Protein AF-A0A3E0P0A6-F1 (afdb_monomer)

Mean predicted aligned error: 11.89 Å

Secondary structure (DSSP, 8-state):
--HHHHHHHHHHHHHHHHHHHHHHHTS-HHHHHHHHHHHHHHHHHHHHHHHTTGGGSSS-HHHHHHHHHHHHHHHHHHHS-GGGTTTS-SHHHHHHHHHHHHHHHHHHHHTTSS---HHHHHHHH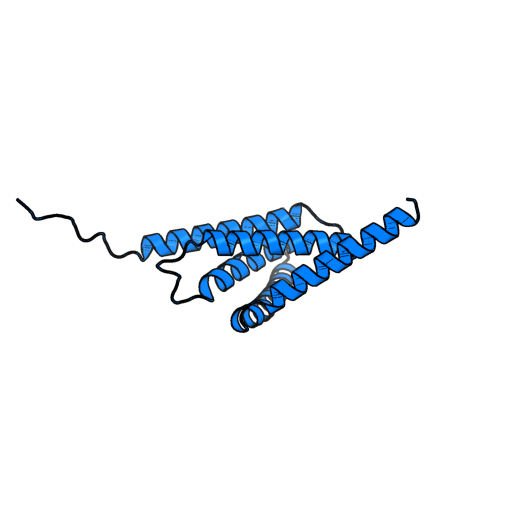HHHHHHHHHHHHHHHHHSPP--------

Radius of gyration: 19.83 Å; Cα contacts (8 Å, |Δi|>4): 116; chains: 1; bounding box: 64×47×51 Å

pLDDT: mean 70.75, std 12.23, range [46.03, 90.25]

Foldseek 3Di:
DDPVVVVVLVVVLVVLVVVLVVVVVPDPVQLVVLVVVLVVVLVVQLVVCVVVVVCPDPDHSNLLSLLQSLLSSLLSQCCVCVVPLQPPQSVVSLVVSLVSQVSVLVSCCSVVVDNSDPSSSVSNNNSSVVSNVVSVVVSVVPDDPDPDPDDDD

Structure (mmCIF, N/CA/C/O backbone):
data_AF-A0A3E0P0A6-F1
#
_entry.id   AF-A0A3E0P0A6-F1
#
loop_
_atom_site.group_PDB
_atom_site.id
_atom_site.type_symbol
_atom_site.label_atom_id
_atom_site.label_alt_id
_atom_site.label_comp_id
_atom_site.label_asym_id
_atom_site.label_entity_id
_atom_site.label_seq_id
_atom_site.pdbx_PDB_ins_code
_atom_site.Cartn_x
_atom_site.Cartn_y
_atom_site.Cartn_z
_atom_site.occupancy
_atom_site.B_iso_or_equiv
_atom_site.auth_seq_id
_atom_site.auth_comp_id
_atom_site.auth_asym_id
_atom_site.auth_atom_id
_atom_site.pdbx_PDB_model_num
ATOM 1 N N . MET A 1 1 ? 18.291 18.641 -24.948 1.00 54.59 1 MET A N 1
ATOM 2 C CA . MET A 1 1 ? 18.089 19.331 -23.650 1.00 54.59 1 MET A CA 1
ATOM 3 C C . MET A 1 1 ? 19.251 20.273 -23.390 1.00 54.59 1 MET A C 1
ATOM 5 O O . MET A 1 1 ? 20.394 19.861 -23.539 1.00 54.59 1 MET A O 1
ATOM 9 N N . SER A 1 2 ? 18.982 21.525 -23.020 1.00 62.03 2 SER A N 1
ATOM 10 C CA . SER A 1 2 ? 20.026 22.485 -22.650 1.00 62.03 2 SER A CA 1
ATOM 11 C C . SER A 1 2 ? 20.614 22.137 -21.269 1.00 62.03 2 SER A C 1
ATOM 13 O O . SER A 1 2 ? 19.897 21.694 -20.372 1.00 62.03 2 SER A O 1
ATOM 15 N N . ARG A 1 3 ? 21.928 22.334 -21.077 1.00 58.94 3 ARG A N 1
ATOM 16 C CA . ARG A 1 3 ? 22.638 22.119 -19.794 1.00 58.94 3 ARG A CA 1
ATOM 17 C C . ARG A 1 3 ? 21.927 22.679 -18.537 1.00 58.94 3 ARG A C 1
ATOM 19 O O . ARG A 1 3 ? 21.939 21.976 -17.527 1.00 58.94 3 ARG A O 1
ATOM 26 N N . PRO A 1 4 ? 21.277 23.863 -18.550 1.00 63.84 4 PRO A N 1
ATOM 27 C CA . PRO A 1 4 ? 20.528 24.353 -17.386 1.00 63.84 4 PRO A CA 1
ATOM 28 C C . PRO A 1 4 ? 19.315 23.488 -16.998 1.00 63.84 4 PRO A C 1
ATOM 30 O O . PRO A 1 4 ? 19.040 23.350 -15.808 1.00 63.84 4 PRO A O 1
ATOM 33 N N . ALA A 1 5 ? 18.639 22.840 -17.954 1.00 59.22 5 ALA A N 1
ATOM 34 C CA . ALA A 1 5 ? 17.490 21.969 -17.678 1.00 59.22 5 ALA A CA 1
ATOM 35 C C . ALA A 1 5 ? 17.893 20.649 -16.989 1.00 59.22 5 ALA A C 1
ATOM 37 O O . ALA A 1 5 ? 17.156 20.110 -16.171 1.00 59.22 5 ALA A O 1
ATOM 38 N N . LEU A 1 6 ? 19.098 20.146 -17.272 1.00 56.38 6 LEU A N 1
ATOM 39 C CA . LEU A 1 6 ? 19.671 18.978 -16.591 1.00 56.38 6 LEU A CA 1
ATOM 40 C C . LEU A 1 6 ? 20.043 19.287 -15.132 1.00 56.38 6 LEU A C 1
ATOM 42 O O . LEU A 1 6 ? 19.920 18.428 -14.261 1.00 56.38 6 LEU A O 1
ATOM 46 N N . ALA A 1 7 ? 20.485 20.514 -14.848 1.00 65.44 7 ALA A N 1
ATOM 47 C CA . ALA A 1 7 ? 20.857 20.932 -13.499 1.00 65.44 7 ALA A CA 1
ATOM 48 C C . ALA A 1 7 ? 19.636 21.162 -12.591 1.00 65.44 7 ALA A C 1
ATOM 50 O O . ALA A 1 7 ? 19.680 20.781 -11.421 1.00 65.44 7 ALA A O 1
ATOM 51 N N . SER A 1 8 ? 18.551 21.749 -13.108 1.00 74.50 8 SER A N 1
ATOM 52 C CA . SER A 1 8 ? 17.295 21.910 -12.360 1.00 74.50 8 SER A CA 1
ATOM 53 C C . SER A 1 8 ? 16.623 20.565 -12.085 1.00 74.50 8 SER A C 1
ATOM 55 O O . SER A 1 8 ? 16.177 20.320 -10.966 1.00 74.50 8 SER A O 1
ATOM 57 N N . TRP A 1 9 ? 16.651 19.659 -13.064 1.00 58.16 9 TRP A N 1
ATOM 58 C CA . TRP A 1 9 ? 16.148 18.297 -12.925 1.00 58.16 9 TRP A CA 1
ATOM 59 C C . TRP A 1 9 ? 16.838 17.526 -11.799 1.00 58.16 9 TRP A C 1
ATOM 61 O O . TRP A 1 9 ? 16.179 17.038 -10.887 1.00 58.16 9 TRP A O 1
ATOM 71 N N . ARG A 1 10 ? 18.177 17.488 -11.792 1.00 63.53 10 ARG A N 1
ATOM 72 C CA . ARG A 1 10 ? 18.950 16.775 -10.757 1.00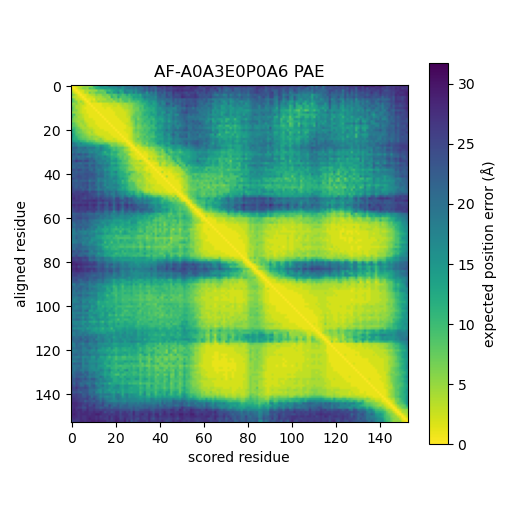 63.53 10 ARG A CA 1
ATOM 73 C C . ARG A 1 10 ? 18.677 17.305 -9.348 1.00 63.53 10 ARG A C 1
ATOM 75 O O . ARG A 1 10 ? 18.643 16.519 -8.406 1.00 63.53 10 ARG A O 1
ATOM 82 N N . ARG A 1 11 ? 18.448 18.615 -9.199 1.00 73.31 11 ARG A N 1
ATOM 83 C CA . ARG A 1 11 ? 18.054 19.213 -7.912 1.00 73.31 11 ARG A CA 1
ATOM 84 C C . ARG A 1 11 ? 16.657 18.773 -7.487 1.00 73.31 11 ARG A C 1
ATOM 86 O O . ARG A 1 11 ? 16.478 18.439 -6.325 1.00 73.31 11 ARG A O 1
ATOM 93 N N . ALA A 1 12 ? 15.695 18.729 -8.409 1.00 66.12 12 ALA A N 1
ATOM 94 C CA . ALA A 1 12 ? 14.345 18.255 -8.113 1.00 66.12 12 ALA A CA 1
ATOM 95 C C . ALA A 1 12 ? 14.344 16.785 -7.656 1.00 66.12 12 ALA A C 1
ATOM 97 O O . ALA A 1 12 ? 13.728 16.467 -6.641 1.00 66.12 12 ALA A O 1
ATOM 98 N N . VAL A 1 13 ? 15.105 15.915 -8.333 1.00 63.12 13 VAL A N 1
ATOM 99 C CA . VAL A 1 13 ? 15.265 14.505 -7.929 1.00 63.12 13 VAL A CA 1
ATOM 100 C C . VAL A 1 13 ? 15.907 14.390 -6.543 1.00 63.12 13 VAL A C 1
ATOM 102 O O . VAL A 1 13 ? 15.418 13.643 -5.701 1.00 63.12 13 VAL A O 1
ATOM 105 N N . ALA A 1 14 ? 16.969 15.156 -6.276 1.00 60.72 14 ALA A N 1
ATOM 106 C CA . ALA A 1 14 ? 17.648 15.138 -4.981 1.00 60.72 14 ALA A CA 1
ATOM 107 C C . ALA A 1 14 ? 16.740 15.617 -3.836 1.00 60.72 14 ALA A C 1
ATOM 109 O O . ALA A 1 14 ? 16.721 15.010 -2.768 1.00 60.72 14 ALA A O 1
ATOM 110 N N . LEU A 1 15 ? 15.952 16.671 -4.063 1.00 69.00 15 LEU A N 1
ATOM 111 C CA . LEU A 1 15 ? 14.995 17.175 -3.076 1.00 69.00 15 LEU A CA 1
ATOM 112 C C . LEU A 1 15 ? 13.872 16.169 -2.808 1.00 69.00 15 LEU A C 1
ATOM 114 O O . LEU A 1 15 ? 13.514 15.962 -1.651 1.00 69.00 15 LEU A O 1
ATOM 118 N N . LEU A 1 16 ? 13.362 15.504 -3.849 1.00 63.91 16 LEU A N 1
ATOM 119 C CA . LEU A 1 16 ? 12.360 14.449 -3.708 1.00 63.91 16 LEU A CA 1
ATOM 120 C C . LEU A 1 16 ? 12.913 13.255 -2.914 1.00 63.91 16 LEU A C 1
ATOM 122 O O . LEU A 1 16 ? 12.272 12.801 -1.971 1.00 63.91 16 LEU A O 1
ATOM 126 N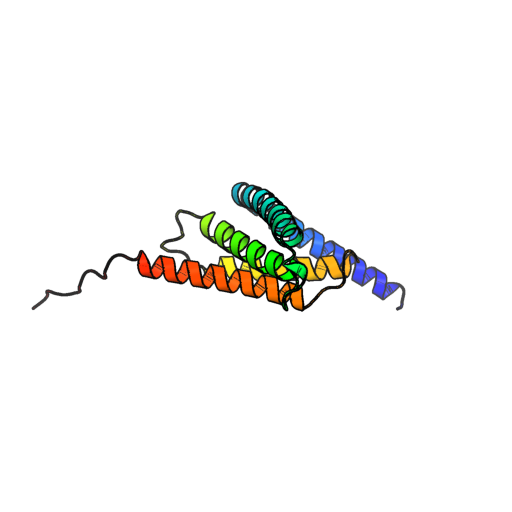 N . ALA A 1 17 ? 14.122 12.790 -3.236 1.00 56.25 17 ALA A N 1
ATOM 127 C CA . ALA A 1 17 ? 14.778 11.694 -2.522 1.00 56.25 17 ALA A CA 1
ATOM 128 C C . ALA A 1 17 ? 15.037 12.035 -1.043 1.00 56.25 17 ALA A C 1
ATOM 130 O O . ALA A 1 17 ? 14.780 11.210 -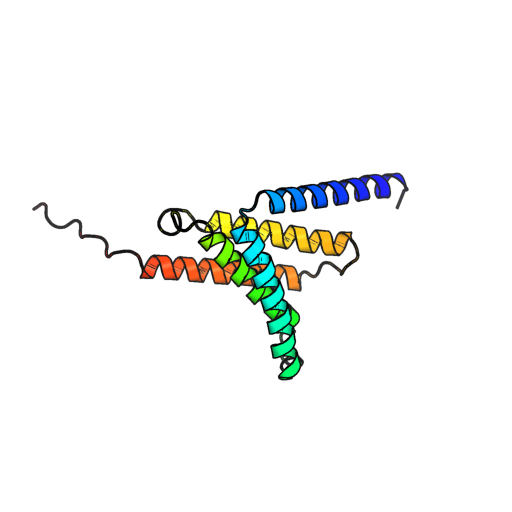0.162 1.00 56.25 17 ALA A O 1
ATOM 131 N N . CYS A 1 18 ? 15.475 13.265 -0.750 1.00 60.28 18 CYS A N 1
ATOM 132 C CA . CYS A 1 18 ? 15.623 13.753 0.621 1.00 60.28 18 CYS A CA 1
ATOM 133 C C . CYS A 1 18 ? 14.279 13.808 1.355 1.00 60.28 18 CYS A C 1
ATOM 135 O O . CYS A 1 18 ? 14.211 13.397 2.509 1.00 60.28 18 CYS A O 1
ATOM 137 N N . ALA A 1 19 ? 13.210 14.267 0.699 1.00 61.09 19 ALA A N 1
ATOM 138 C CA . ALA A 1 19 ? 11.878 14.321 1.295 1.00 61.09 19 ALA A CA 1
ATOM 139 C C . ALA A 1 19 ? 11.332 12.920 1.607 1.00 61.09 19 ALA A C 1
ATOM 141 O O . ALA A 1 19 ? 10.834 12.700 2.705 1.00 61.09 19 ALA A O 1
ATOM 142 N N . VAL A 1 20 ? 11.485 11.958 0.690 1.00 56.09 20 VAL A N 1
ATOM 143 C CA . VAL A 1 20 ? 11.084 10.555 0.902 1.00 56.09 20 VAL A CA 1
ATOM 144 C C . VAL A 1 20 ? 11.885 9.922 2.040 1.00 56.09 20 VAL A C 1
ATOM 146 O O . VAL A 1 20 ? 11.306 9.283 2.915 1.00 56.09 20 VAL A O 1
ATOM 149 N N . THR A 1 21 ? 13.201 10.147 2.078 1.00 50.84 21 THR A N 1
ATOM 150 C CA . THR A 1 21 ? 14.071 9.647 3.155 1.00 50.84 21 THR A CA 1
ATOM 151 C C . THR A 1 21 ? 13.698 10.261 4.504 1.00 50.84 21 THR A C 1
ATOM 153 O O . THR A 1 21 ? 13.559 9.544 5.489 1.00 50.84 21 THR A O 1
ATOM 156 N N . ALA A 1 22 ? 13.474 11.575 4.560 1.00 54.34 22 ALA A N 1
ATOM 157 C CA . ALA A 1 22 ? 13.039 12.253 5.776 1.00 54.34 22 ALA A CA 1
ATOM 158 C C . ALA A 1 22 ? 11.668 11.745 6.246 1.00 54.34 22 ALA A C 1
ATOM 160 O O . ALA A 1 22 ? 11.478 11.504 7.433 1.00 54.34 22 ALA A O 1
ATOM 161 N N . LEU A 1 23 ? 10.735 11.511 5.319 1.00 55.28 23 LEU A N 1
ATOM 162 C CA . LEU A 1 23 ? 9.422 10.945 5.619 1.00 55.28 23 LEU A CA 1
ATOM 163 C C . LEU A 1 23 ? 9.532 9.516 6.171 1.00 55.28 23 LEU A C 1
ATOM 165 O O . LEU A 1 23 ? 8.831 9.178 7.120 1.00 55.28 23 LEU A O 1
ATOM 169 N N . ALA A 1 24 ? 10.444 8.702 5.631 1.00 53.41 24 ALA A N 1
ATOM 170 C CA . ALA A 1 24 ? 10.730 7.359 6.128 1.00 53.41 24 ALA A CA 1
ATOM 171 C C . ALA A 1 24 ? 11.374 7.372 7.527 1.00 53.41 24 ALA A C 1
ATOM 173 O O . ALA A 1 24 ? 11.060 6.520 8.351 1.00 53.41 24 ALA A O 1
ATOM 174 N N . LEU A 1 25 ? 12.221 8.363 7.825 1.00 51.03 25 LEU A N 1
ATOM 175 C CA . LEU A 1 25 ? 12.837 8.553 9.146 1.00 51.03 25 LEU A CA 1
ATOM 176 C C . LEU A 1 25 ? 11.856 9.078 10.207 1.00 51.03 25 LEU A C 1
ATOM 178 O O . LEU A 1 25 ? 12.102 8.919 11.400 1.00 51.03 25 LEU A O 1
ATOM 182 N N . LEU A 1 26 ? 10.744 9.689 9.788 1.00 51.59 26 LEU A N 1
ATOM 183 C CA . LEU A 1 26 ? 9.649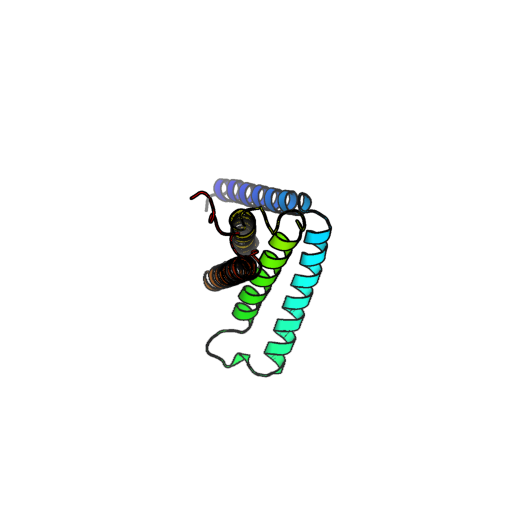 10.095 10.675 1.00 51.59 26 LEU A CA 1
ATOM 184 C C . LEU A 1 26 ? 8.716 8.928 11.038 1.00 51.59 26 LEU A C 1
ATOM 186 O O . LEU A 1 26 ? 7.850 9.083 11.903 1.00 51.59 26 LEU A O 1
ATOM 190 N N . LEU A 1 27 ? 8.866 7.765 10.394 1.00 54.06 27 LEU A N 1
ATOM 191 C CA . LEU A 1 27 ? 8.069 6.586 10.707 1.00 54.06 27 LEU A CA 1
ATOM 192 C C . LEU A 1 27 ? 8.598 5.909 11.981 1.00 54.06 27 LEU A C 1
ATOM 194 O O . LEU A 1 27 ? 9.805 5.703 12.120 1.00 54.06 27 LEU A O 1
ATOM 198 N N . PRO A 1 28 ? 7.720 5.525 12.925 1.00 54.81 28 PRO A N 1
ATOM 199 C CA . PRO A 1 28 ? 8.145 4.818 14.125 1.00 54.81 28 PRO A CA 1
ATOM 200 C C . PRO A 1 28 ? 8.818 3.488 13.753 1.00 54.81 28 PRO A C 1
ATOM 202 O O . PRO A 1 28 ? 8.384 2.810 12.829 1.00 54.81 28 PRO A O 1
ATOM 205 N N . ILE A 1 29 ? 9.850 3.089 14.504 1.00 46.88 29 ILE A N 1
ATOM 206 C CA . ILE A 1 29 ? 10.623 1.839 14.331 1.00 46.88 29 ILE A CA 1
ATOM 207 C C . ILE A 1 29 ? 9.764 0.599 13.985 1.00 46.88 29 ILE A C 1
ATOM 209 O O . ILE A 1 29 ? 10.157 -0.132 13.081 1.00 46.88 29 ILE A O 1
ATOM 213 N N . PRO A 1 30 ? 8.590 0.347 14.605 1.00 46.03 30 PRO A N 1
ATOM 214 C CA . PRO A 1 30 ? 7.726 -0.772 14.207 1.00 46.03 30 PRO A CA 1
ATOM 215 C C . PRO A 1 30 ? 7.232 -0.718 12.756 1.00 46.03 30 PRO A C 1
ATOM 217 O O . PRO A 1 30 ? 7.035 -1.758 12.140 1.00 46.03 30 PRO A O 1
ATOM 220 N N . VAL A 1 31 ? 7.065 0.475 12.184 1.00 54.16 31 VAL A N 1
ATOM 221 C CA . VAL A 1 31 ? 6.763 0.625 10.759 1.00 54.16 31 VAL A CA 1
ATOM 222 C C . VAL A 1 31 ? 7.980 0.198 9.944 1.00 54.16 31 VAL A C 1
ATOM 224 O O . VAL 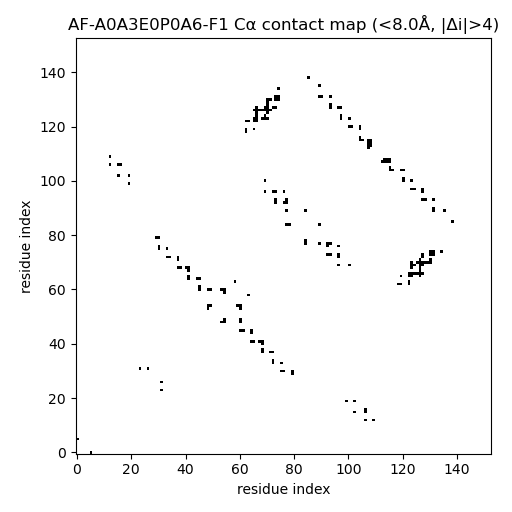A 1 31 ? 7.822 -0.637 9.064 1.00 54.16 31 VAL A O 1
ATOM 227 N N . LEU A 1 32 ? 9.188 0.682 10.273 1.00 52.88 32 LEU A N 1
ATOM 228 C CA . LEU A 1 32 ? 10.454 0.282 9.623 1.00 52.88 32 LEU A CA 1
ATOM 229 C C . LEU A 1 32 ? 10.744 -1.226 9.730 1.00 52.88 32 LEU A C 1
ATOM 231 O O . LEU A 1 32 ? 11.253 -1.815 8.782 1.00 52.88 32 LEU A O 1
ATOM 235 N N . ALA A 1 33 ? 10.382 -1.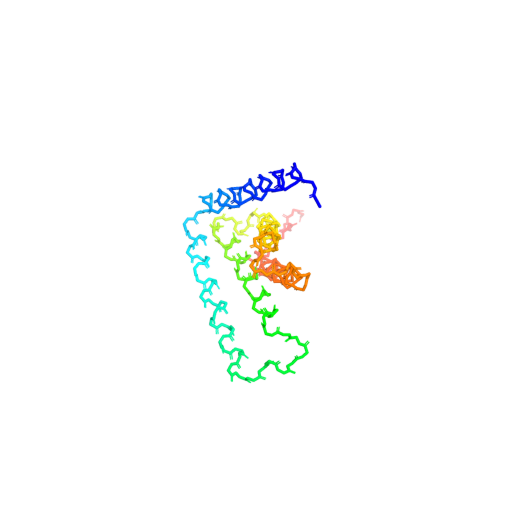873 10.836 1.00 52.62 33 ALA A N 1
ATOM 236 C CA . ALA A 1 33 ? 10.455 -3.328 10.964 1.00 52.62 33 ALA A CA 1
ATOM 237 C C . ALA A 1 33 ? 9.453 -4.023 10.025 1.00 52.62 33 ALA A C 1
ATOM 239 O O . ALA A 1 33 ? 9.828 -4.924 9.277 1.00 52.62 33 ALA A O 1
ATOM 240 N N . GLY A 1 34 ? 8.215 -3.520 9.965 1.00 55.97 34 GLY A N 1
ATOM 241 C CA . GLY A 1 34 ? 7.216 -3.977 9.000 1.00 55.97 34 GLY A CA 1
ATOM 242 C C . GLY A 1 34 ? 7.637 -3.784 7.537 1.00 55.97 34 GLY A C 1
ATOM 243 O O . GLY A 1 34 ? 7.259 -4.586 6.692 1.00 55.97 34 GLY A O 1
ATOM 244 N N . TRP A 1 35 ? 8.467 -2.780 7.225 1.00 57.41 35 TRP A N 1
ATOM 245 C CA . TRP A 1 35 ? 9.066 -2.597 5.893 1.00 57.41 35 TRP A CA 1
ATOM 246 C C . TRP A 1 35 ? 10.024 -3.733 5.520 1.00 57.41 35 TRP A C 1
ATOM 248 O O . TRP A 1 35 ? 9.977 -4.225 4.393 1.00 57.41 35 TRP A O 1
ATOM 258 N N . VAL A 1 36 ? 10.882 -4.157 6.452 1.00 57.50 36 VAL A N 1
ATOM 259 C CA . VAL A 1 36 ? 11.813 -5.279 6.240 1.00 57.50 36 VAL A CA 1
ATOM 260 C C . VAL A 1 36 ? 11.039 -6.586 6.063 1.00 57.50 36 VAL A C 1
ATOM 262 O O . VAL A 1 36 ? 11.342 -7.365 5.160 1.00 57.50 36 VAL A O 1
ATOM 265 N N . GLU A 1 37 ? 9.999 -6.795 6.869 1.00 57.75 37 GLU A N 1
ATOM 266 C CA . GLU A 1 37 ? 9.121 -7.963 6.763 1.00 57.75 37 GLU A CA 1
ATOM 267 C C . GLU A 1 37 ? 8.325 -7.967 5.452 1.00 57.75 37 GLU A C 1
ATOM 269 O O . GLU A 1 37 ? 8.239 -9.000 4.794 1.00 57.75 37 GLU A O 1
ATOM 274 N N . ALA A 1 38 ? 7.810 -6.815 5.015 1.00 58.44 38 ALA A N 1
ATOM 275 C CA . ALA A 1 38 ? 7.090 -6.675 3.753 1.00 58.44 38 ALA A CA 1
ATOM 276 C C . ALA A 1 38 ? 8.007 -6.919 2.542 1.00 58.44 38 ALA A C 1
ATOM 278 O O . ALA A 1 38 ? 7.629 -7.640 1.621 1.00 58.44 38 ALA A O 1
ATOM 279 N N . ALA A 1 39 ? 9.236 -6.392 2.555 1.00 62.31 39 ALA A N 1
ATOM 280 C CA . ALA A 1 39 ? 10.228 -6.663 1.514 1.00 62.31 39 ALA A CA 1
ATOM 281 C C . ALA A 1 39 ? 10.614 -8.154 1.463 1.00 62.31 39 ALA A C 1
ATOM 283 O O . ALA A 1 39 ? 10.694 -8.737 0.380 1.00 62.31 39 ALA A O 1
ATOM 284 N N . GLY A 1 40 ? 10.787 -8.789 2.627 1.00 63.19 40 GLY A N 1
ATOM 285 C CA . GLY A 1 40 ? 10.997 -10.234 2.732 1.00 63.19 40 GLY A CA 1
ATOM 286 C C . GLY A 1 40 ? 9.807 -11.044 2.208 1.00 63.19 40 GLY A C 1
ATOM 287 O O . GLY A 1 40 ? 10.001 -12.014 1.477 1.00 63.19 40 GLY A O 1
ATOM 288 N N . LEU A 1 41 ? 8.579 -10.614 2.511 1.00 64.12 41 LEU A N 1
ATOM 289 C CA . LEU A 1 41 ? 7.348 -11.222 2.010 1.00 64.12 41 LEU A CA 1
ATOM 290 C C . LEU A 1 41 ? 7.239 -11.090 0.487 1.00 64.12 41 LEU A C 1
ATOM 292 O O . LEU A 1 41 ? 6.888 -12.059 -0.175 1.00 64.12 41 LEU A O 1
ATOM 296 N N . GLY A 1 42 ? 7.576 -9.928 -0.076 1.00 64.31 42 GLY A N 1
ATOM 297 C CA . GLY A 1 42 ? 7.591 -9.708 -1.522 1.00 64.31 42 GLY A CA 1
ATOM 298 C C . GLY A 1 42 ? 8.570 -10.641 -2.236 1.00 64.31 42 GLY A C 1
ATOM 299 O O . GLY A 1 42 ? 8.186 -11.317 -3.186 1.00 64.31 42 GLY A O 1
ATOM 300 N N . ALA A 1 43 ? 9.798 -10.756 -1.722 1.00 66.06 43 ALA A N 1
ATOM 301 C CA . ALA A 1 43 ? 10.803 -11.670 -2.264 1.00 66.06 43 ALA A CA 1
ATOM 302 C C . ALA A 1 43 ? 10.393 -13.150 -2.130 1.00 66.06 43 ALA A C 1
ATOM 304 O O . ALA A 1 43 ? 10.635 -13.951 -3.034 1.00 66.06 43 ALA A O 1
ATOM 305 N N . LEU A 1 44 ? 9.753 -13.521 -1.016 1.00 69.88 44 LEU A N 1
ATOM 306 C CA . LEU A 1 44 ? 9.221 -14.867 -0.805 1.00 69.88 44 LEU A CA 1
ATOM 307 C C . LEU A 1 44 ? 8.071 -15.173 -1.771 1.00 69.88 44 LEU A C 1
ATOM 309 O O . LEU A 1 44 ? 8.060 -16.238 -2.379 1.00 69.88 44 LEU A O 1
ATOM 313 N N . LEU A 1 45 ? 7.127 -14.245 -1.934 1.00 67.00 45 LEU A N 1
ATOM 314 C CA . LEU A 1 45 ? 5.991 -14.389 -2.843 1.00 67.00 45 LEU A CA 1
ATOM 315 C C . LEU A 1 45 ? 6.443 -14.486 -4.293 1.00 67.00 45 LEU A C 1
ATOM 317 O O . LEU A 1 45 ? 5.960 -15.354 -5.009 1.00 67.00 45 LEU A O 1
ATOM 321 N N . GLU A 1 46 ? 7.389 -13.649 -4.719 1.00 68.31 46 GLU A N 1
ATOM 322 C CA . GLU A 1 46 ? 7.953 -13.737 -6.065 1.00 68.31 46 GLU A CA 1
ATOM 323 C C . GLU A 1 46 ? 8.581 -15.114 -6.303 1.00 68.31 46 GLU A C 1
ATOM 325 O O . GLU A 1 46 ? 8.370 -15.712 -7.355 1.00 68.31 46 GLU A O 1
ATOM 330 N N . ARG A 1 47 ? 9.307 -15.649 -5.314 1.00 68.94 47 ARG A N 1
ATOM 331 C CA . ARG A 1 47 ? 9.928 -16.972 -5.409 1.00 68.94 47 ARG A CA 1
ATOM 332 C C . ARG A 1 47 ? 8.893 -18.094 -5.483 1.00 68.94 47 ARG A C 1
ATOM 334 O O . ARG A 1 47 ? 8.960 -18.902 -6.399 1.00 68.94 47 ARG A O 1
ATOM 341 N N . LEU A 1 48 ? 7.911 -18.098 -4.581 1.00 67.44 48 LEU A N 1
ATOM 342 C CA . LEU A 1 48 ? 6.842 -19.102 -4.558 1.00 67.44 48 LEU A CA 1
ATOM 343 C C . LEU A 1 48 ? 6.017 -19.082 -5.854 1.00 67.44 48 LEU A C 1
ATOM 345 O O . LEU A 1 48 ? 5.808 -20.114 -6.479 1.00 67.44 48 LEU A O 1
ATOM 349 N N . LEU A 1 49 ? 5.611 -17.896 -6.314 1.00 66.94 49 LEU A N 1
ATOM 350 C CA . LEU A 1 49 ? 4.780 -17.749 -7.512 1.00 66.94 49 LEU A CA 1
ATOM 351 C C . LEU A 1 49 ? 5.546 -18.027 -8.815 1.00 66.94 49 LEU A C 1
ATOM 353 O O . LEU A 1 49 ? 4.940 -18.413 -9.817 1.00 66.94 49 LEU A O 1
ATOM 357 N N . ARG A 1 50 ? 6.869 -17.823 -8.831 1.00 67.56 50 ARG A N 1
ATOM 358 C CA . ARG A 1 50 ? 7.720 -18.143 -9.985 1.00 67.56 50 ARG A CA 1
ATOM 359 C C . ARG A 1 50 ? 8.004 -19.647 -10.076 1.00 67.56 50 ARG A C 1
ATOM 361 O O . ARG A 1 50 ? 8.018 -20.166 -11.191 1.00 67.56 50 ARG A O 1
ATOM 368 N N . ASP A 1 51 ? 8.172 -20.328 -8.943 1.00 65.75 51 ASP A N 1
ATOM 369 C CA . ASP A 1 51 ? 8.468 -21.767 -8.885 1.00 65.75 51 ASP A CA 1
ATOM 370 C C . ASP A 1 51 ? 7.243 -22.641 -9.242 1.00 65.75 51 ASP A C 1
ATOM 372 O O . ASP A 1 51 ? 7.404 -23.700 -9.847 1.00 65.75 51 ASP A O 1
ATOM 376 N N . ASP A 1 52 ? 6.018 -22.164 -8.993 1.00 58.03 52 ASP A N 1
ATOM 377 C CA . ASP A 1 52 ? 4.771 -22.892 -9.298 1.00 58.03 52 ASP A CA 1
ATOM 378 C C . ASP A 1 52 ? 4.315 -22.795 -10.777 1.00 58.03 52 ASP A C 1
ATOM 380 O O . ASP A 1 52 ? 3.236 -23.268 -11.140 1.00 58.03 52 ASP A O 1
ATOM 384 N N . GLY A 1 53 ? 5.092 -22.158 -11.665 1.00 55.69 53 GLY A N 1
ATOM 385 C CA . GLY A 1 53 ? 4.737 -22.014 -13.090 1.00 55.69 53 GLY A CA 1
ATOM 386 C C . GLY A 1 53 ? 3.566 -21.053 -13.375 1.00 55.69 53 GLY A C 1
ATOM 387 O O . GLY A 1 53 ? 3.095 -20.950 -14.514 1.00 55.69 53 GLY A O 1
ATOM 388 N N . VAL A 1 54 ? 3.125 -20.297 -12.361 1.00 55.25 54 VAL A N 1
ATOM 389 C CA . VAL A 1 54 ? 2.026 -19.309 -12.422 1.00 55.25 54 VAL A CA 1
ATOM 390 C C . VAL A 1 54 ? 2.364 -18.112 -13.330 1.00 55.25 54 VAL A C 1
ATOM 392 O O . VAL A 1 54 ? 1.481 -17.351 -13.721 1.00 55.25 54 VAL A O 1
ATOM 395 N N . SER A 1 55 ? 3.620 -17.986 -13.773 1.00 53.19 55 SER A N 1
ATOM 396 C CA . SER A 1 55 ? 4.081 -16.965 -14.729 1.00 53.19 55 SER A CA 1
ATOM 397 C C . SER A 1 55 ? 3.413 -17.018 -16.114 1.00 53.19 55 SER A C 1
ATOM 399 O O . SER A 1 55 ? 3.614 -16.109 -16.915 1.00 53.19 55 SER A O 1
ATOM 401 N N . SER A 1 56 ? 2.614 -18.053 -16.395 1.00 53.12 56 SER A N 1
ATOM 402 C CA . SER A 1 56 ? 1.851 -18.230 -17.639 1.00 53.12 56 SER A CA 1
ATOM 403 C C . SER A 1 56 ? 0.423 -17.654 -17.604 1.00 53.12 56 SER A C 1
ATOM 405 O O . SER A 1 56 ? -0.272 -17.676 -18.621 1.00 53.12 56 SER A O 1
ATOM 407 N N . GLY A 1 57 ? -0.032 -17.138 -16.454 1.00 57.53 57 GLY A N 1
ATOM 408 C CA . GLY A 1 57 ? -1.353 -16.524 -16.301 1.00 57.53 57 GLY A CA 1
ATOM 409 C C . GLY A 1 57 ? -1.482 -15.137 -16.958 1.00 57.53 57 GLY A C 1
ATOM 410 O O . GLY A 1 57 ? -0.481 -14.493 -17.266 1.00 57.53 57 GLY A O 1
ATOM 411 N N . PRO A 1 58 ? -2.715 -14.623 -17.144 1.00 62.66 58 PRO A N 1
ATOM 412 C CA . PRO A 1 58 ? -2.960 -13.337 -17.810 1.00 62.66 58 PRO A CA 1
ATOM 413 C C . PRO A 1 58 ? -2.446 -12.117 -17.027 1.00 62.66 58 PRO A C 1
ATOM 415 O O . PRO A 1 58 ? -2.354 -11.029 -17.592 1.00 62.66 58 PRO A O 1
ATOM 418 N N . VAL A 1 59 ? -2.127 -12.277 -15.737 1.00 66.19 59 VAL A N 1
ATOM 419 C CA . VAL A 1 59 ? -1.558 -11.224 -14.889 1.00 66.19 59 VAL A CA 1
ATOM 420 C C . VAL A 1 59 ? -0.131 -11.621 -14.504 1.00 66.19 59 VAL A C 1
ATOM 422 O O . VAL A 1 59 ? 0.045 -12.660 -13.866 1.00 66.19 59 VAL A O 1
ATOM 425 N N . PRO A 1 60 ? 0.880 -10.810 -14.854 1.00 74.50 60 PRO A N 1
ATOM 426 C CA . PRO A 1 60 ? 2.261 -11.070 -14.469 1.00 74.50 60 PRO A CA 1
ATOM 427 C C . PRO A 1 60 ? 2.447 -11.129 -12.941 1.00 74.50 60 PRO A C 1
ATOM 429 O O . PRO A 1 60 ? 1.869 -10.330 -12.199 1.00 74.50 60 PRO A O 1
ATOM 432 N N . VAL A 1 61 ? 3.258 -12.085 -12.471 1.00 74.44 61 VAL A N 1
ATOM 433 C CA . VAL A 1 61 ? 3.520 -12.353 -11.040 1.00 74.44 61 VAL A CA 1
ATOM 434 C C . VAL A 1 61 ? 4.033 -11.117 -10.301 1.00 74.44 61 VAL A C 1
ATOM 436 O O . VAL A 1 61 ? 3.639 -10.880 -9.160 1.00 74.44 61 VAL A O 1
ATOM 439 N N . ASP A 1 62 ? 4.852 -10.292 -10.952 1.00 74.00 62 ASP A N 1
ATOM 440 C CA . ASP A 1 62 ? 5.336 -9.030 -10.396 1.00 74.00 62 ASP A CA 1
ATOM 441 C C . ASP A 1 62 ? 4.169 -8.127 -9.973 1.00 74.00 62 ASP A C 1
ATOM 443 O O . ASP A 1 62 ? 4.170 -7.603 -8.862 1.00 74.00 62 ASP A O 1
ATOM 447 N N . LYS A 1 63 ? 3.094 -8.037 -10.764 1.00 80.31 63 LYS A N 1
ATOM 448 C CA . LYS A 1 63 ? 1.938 -7.193 -10.416 1.00 80.31 63 LYS A CA 1
ATOM 449 C C . LYS A 1 63 ? 1.195 -7.708 -9.184 1.00 80.31 63 LYS A C 1
ATOM 451 O O . LYS A 1 63 ? 0.714 -6.908 -8.381 1.00 80.31 63 LYS A O 1
ATOM 456 N N . LEU A 1 64 ? 1.126 -9.027 -8.998 1.00 77.25 64 LEU A N 1
ATOM 457 C CA . LEU A 1 64 ? 0.548 -9.617 -7.787 1.00 77.25 64 LEU A CA 1
ATOM 458 C C . LEU A 1 64 ? 1.382 -9.274 -6.551 1.00 77.25 64 LEU A C 1
ATOM 460 O O . LEU A 1 64 ? 0.814 -8.948 -5.509 1.00 77.25 64 LEU A O 1
ATOM 464 N N . VAL A 1 65 ? 2.713 -9.276 -6.675 1.00 78.88 65 VAL A N 1
ATOM 465 C CA . VAL A 1 65 ? 3.615 -8.853 -5.595 1.00 78.88 65 VAL A CA 1
ATOM 466 C C . VAL A 1 65 ? 3.347 -7.399 -5.213 1.00 78.88 65 VAL A C 1
ATOM 468 O O . VAL A 1 65 ? 3.190 -7.120 -4.027 1.00 78.88 65 VAL A O 1
ATOM 471 N N . HIS A 1 66 ? 3.197 -6.492 -6.183 1.00 81.56 66 HIS A N 1
ATOM 472 C CA . HIS A 1 66 ? 2.832 -5.093 -5.924 1.00 81.56 66 HIS A CA 1
ATOM 473 C C . HIS A 1 66 ? 1.511 -4.972 -5.142 1.00 81.56 66 HIS A C 1
ATOM 475 O O . HIS A 1 66 ? 1.453 -4.297 -4.111 1.00 81.56 66 HIS A O 1
ATOM 481 N N . VAL A 1 67 ? 0.462 -5.685 -5.566 1.00 80.81 67 VAL A N 1
ATOM 482 C CA . VAL A 1 67 ? -0.838 -5.687 -4.871 1.00 80.81 67 VAL A CA 1
ATOM 483 C C . VAL A 1 67 ? -0.698 -6.181 -3.429 1.00 80.81 67 VAL A C 1
ATOM 485 O O . VAL A 1 67 ? -1.150 -5.512 -2.499 1.00 80.81 67 VAL A O 1
ATOM 488 N N . VAL A 1 68 ? -0.066 -7.338 -3.219 1.00 78.44 68 VAL A N 1
ATOM 489 C CA . VAL A 1 68 ? 0.045 -7.944 -1.884 1.00 78.44 68 VAL A CA 1
ATOM 490 C C . VAL A 1 68 ? 0.934 -7.107 -0.965 1.00 78.44 68 VAL A C 1
ATOM 492 O O . VAL A 1 68 ? 0.567 -6.862 0.185 1.00 78.44 68 VAL A O 1
ATOM 495 N N . LEU A 1 69 ? 2.065 -6.617 -1.474 1.00 80.69 69 LEU A N 1
ATOM 496 C CA . LEU A 1 69 ? 3.017 -5.811 -0.718 1.00 80.69 69 LEU A CA 1
ATOM 497 C C . LEU A 1 69 ? 2.367 -4.529 -0.195 1.00 80.69 69 LEU A C 1
ATOM 499 O O . LEU A 1 69 ? 2.450 -4.226 0.995 1.00 80.69 69 LEU A O 1
ATOM 503 N N . PHE A 1 70 ? 1.681 -3.786 -1.063 1.00 84.12 70 PHE A N 1
ATOM 504 C CA . PHE A 1 70 ? 1.071 -2.518 -0.671 1.00 84.12 70 PHE A CA 1
ATOM 505 C C . PHE A 1 70 ? -0.217 -2.696 0.141 1.00 84.12 70 PHE A C 1
ATOM 507 O O . PHE A 1 70 ? -0.527 -1.844 0.981 1.00 84.12 70 PHE A O 1
ATOM 514 N N . ALA A 1 71 ? -0.921 -3.822 -0.018 1.00 80.94 71 ALA A N 1
ATOM 515 C CA . ALA A 1 71 ? -1.983 -4.214 0.904 1.00 80.94 71 ALA A CA 1
ATOM 516 C C . ALA A 1 71 ? -1.432 -4.457 2.319 1.00 80.94 71 ALA A C 1
ATOM 518 O O . ALA A 1 71 ? -1.931 -3.877 3.288 1.00 80.94 71 ALA A O 1
ATOM 519 N N . ALA A 1 72 ? -0.363 -5.251 2.439 1.00 80.50 72 ALA A N 1
ATOM 520 C CA . ALA A 1 72 ? 0.292 -5.537 3.712 1.00 80.50 72 ALA A CA 1
ATOM 521 C C . ALA A 1 72 ? 0.839 -4.260 4.363 1.00 80.50 72 ALA A C 1
ATOM 523 O O . ALA A 1 72 ? 0.583 -4.009 5.539 1.00 80.50 72 ALA A O 1
ATOM 524 N N . LEU A 1 73 ? 1.510 -3.400 3.592 1.00 82.19 73 LEU A N 1
ATOM 525 C CA . LEU A 1 73 ? 2.037 -2.132 4.089 1.00 82.19 73 LEU A CA 1
ATOM 526 C C . LEU A 1 73 ? 0.924 -1.214 4.618 1.00 82.19 73 LEU A C 1
ATOM 528 O O . LEU A 1 73 ? 1.051 -0.631 5.693 1.00 82.19 73 LEU A O 1
ATOM 532 N N . THR A 1 74 ? -0.196 -1.121 3.898 1.00 84.19 74 THR A N 1
ATOM 533 C CA . THR A 1 74 ? -1.370 -0.350 4.338 1.00 84.19 74 THR A CA 1
ATOM 534 C C . THR A 1 74 ? -1.939 -0.905 5.638 1.00 84.19 74 THR A C 1
ATOM 536 O O . THR A 1 74 ? -2.254 -0.132 6.545 1.00 84.19 74 THR A O 1
ATOM 539 N N . ALA A 1 75 ? -2.027 -2.232 5.762 1.00 81.12 75 ALA A N 1
ATOM 540 C CA . ALA A 1 75 ? -2.461 -2.881 6.990 1.00 81.12 75 ALA A CA 1
ATOM 541 C C . ALA A 1 75 ? -1.507 -2.589 8.158 1.00 81.12 75 ALA A C 1
ATOM 543 O O . ALA A 1 75 ? -1.970 -2.172 9.216 1.00 81.12 75 ALA A O 1
ATOM 544 N N . ILE A 1 76 ? -0.192 -2.707 7.953 1.00 81.75 76 ILE A N 1
ATOM 545 C CA . ILE A 1 76 ? 0.839 -2.413 8.960 1.00 81.75 76 ILE A CA 1
ATOM 546 C C . ILE A 1 76 ? 0.759 -0.954 9.417 1.00 81.75 76 ILE A C 1
ATOM 548 O O . ILE A 1 76 ? 0.708 -0.696 10.617 1.00 81.75 76 ILE A O 1
ATOM 552 N N . VAL A 1 77 ? 0.689 0.007 8.490 1.00 77.38 77 VAL A N 1
ATOM 553 C CA . VAL A 1 77 ? 0.590 1.444 8.814 1.00 77.38 77 VAL A CA 1
ATOM 554 C C . VAL A 1 77 ? -0.728 1.770 9.525 1.00 77.38 77 VAL A C 1
ATOM 556 O O . VAL A 1 77 ? -0.772 2.635 10.402 1.00 77.38 77 VAL A O 1
ATOM 559 N N . ALA A 1 78 ? -1.819 1.084 9.183 1.00 75.81 78 ALA A N 1
ATOM 560 C CA . ALA A 1 78 ? -3.075 1.210 9.916 1.00 75.81 78 ALA A CA 1
ATOM 561 C C . ALA A 1 78 ? -2.990 0.598 11.329 1.00 75.81 78 ALA A C 1
ATOM 563 O O . ALA A 1 78 ? -3.625 1.110 12.254 1.00 75.81 78 ALA A O 1
ATOM 564 N N . TRP A 1 79 ? -2.198 -0.465 11.510 1.00 71.75 79 TRP A N 1
ATOM 565 C CA . TRP A 1 79 ? -2.061 -1.198 12.772 1.00 71.75 79 TRP A CA 1
ATOM 566 C C . TRP A 1 79 ? -1.000 -0.633 13.719 1.00 71.75 79 TRP A C 1
ATOM 568 O O . TRP A 1 79 ? -1.103 -0.803 14.934 1.00 71.75 79 TRP A O 1
ATOM 578 N N . SER A 1 80 ? -0.014 0.103 13.201 1.00 68.19 80 SER A N 1
ATOM 579 C CA . SER A 1 80 ? 1.069 0.716 13.981 1.00 68.19 80 SER A CA 1
ATOM 580 C C . SER A 1 80 ? 0.591 1.811 14.944 1.00 68.19 80 SER A C 1
ATOM 582 O O . SER A 1 80 ? 1.388 2.385 15.685 1.00 68.19 80 SER A O 1
ATOM 584 N N . SER A 1 81 ? -0.716 2.089 14.986 1.00 57.88 81 SER A N 1
ATOM 585 C CA . SER A 1 81 ? -1.361 2.858 16.048 1.00 57.88 81 SER A CA 1
ATOM 586 C C . SER A 1 81 ? -2.504 2.051 16.700 1.00 57.88 81 SER A C 1
ATOM 588 O O . SER A 1 81 ? -3.682 2.313 16.448 1.00 57.88 81 SER A O 1
ATOM 590 N N . PRO A 1 82 ? -2.198 1.076 17.583 1.00 50.28 82 PRO A N 1
ATOM 591 C CA . PRO A 1 82 ? -3.203 0.176 18.165 1.00 50.28 82 PRO A CA 1
ATOM 592 C C . PRO A 1 82 ? -4.277 0.911 18.978 1.00 50.28 82 PRO A C 1
ATOM 594 O O . PRO A 1 82 ? -5.451 0.557 18.938 1.00 50.28 82 PRO A O 1
ATOM 597 N N . ARG A 1 83 ? -3.904 2.015 19.648 1.00 51.66 83 ARG A N 1
ATOM 598 C CA . ARG A 1 83 ? -4.832 2.882 20.406 1.00 51.66 83 ARG A CA 1
ATOM 599 C C . ARG A 1 83 ? -5.843 3.633 19.524 1.00 51.66 83 ARG A C 1
ATOM 601 O O . ARG A 1 83 ? -6.692 4.348 20.042 1.00 51.66 83 ARG A O 1
ATOM 608 N N . ARG A 1 84 ? -5.740 3.514 18.199 1.00 53.97 84 ARG A N 1
ATOM 609 C CA . ARG A 1 84 ? -6.422 4.362 17.219 1.00 53.97 84 ARG A CA 1
ATOM 610 C C . ARG A 1 84 ? -7.288 3.593 16.221 1.00 53.97 84 ARG A C 1
ATOM 612 O O . ARG A 1 84 ? -8.076 4.229 15.527 1.00 53.97 84 ARG A O 1
ATOM 619 N N . ILE A 1 85 ? -7.238 2.260 16.178 1.00 52.41 85 ILE A N 1
ATOM 620 C CA . ILE A 1 85 ? -8.023 1.466 15.213 1.00 52.41 85 ILE A CA 1
ATOM 621 C C . ILE A 1 85 ? -9.538 1.620 15.435 1.00 52.41 85 ILE A C 1
ATOM 623 O O . ILE A 1 85 ? -10.294 1.608 14.474 1.00 52.41 85 ILE A O 1
ATOM 627 N N . ALA A 1 86 ? -10.002 1.852 16.663 1.00 57.50 86 ALA A N 1
ATOM 628 C CA . ALA A 1 86 ? -11.428 2.077 16.911 1.00 57.50 86 ALA A CA 1
ATOM 629 C C . ALA A 1 86 ? -11.902 3.509 16.578 1.00 57.50 86 ALA A C 1
ATOM 631 O O . ALA A 1 86 ? -13.069 3.705 16.260 1.00 57.50 86 ALA A O 1
ATOM 632 N N . LEU A 1 87 ? -11.016 4.513 16.637 1.00 58.53 87 LEU A N 1
ATOM 633 C CA . LEU A 1 87 ? -11.408 5.937 16.664 1.00 58.53 87 LEU A CA 1
ATOM 634 C C . LEU A 1 87 ? -10.796 6.796 15.555 1.00 58.53 87 LEU A C 1
ATOM 636 O O . LEU A 1 87 ? -11.209 7.931 15.347 1.00 58.53 87 LEU A O 1
ATOM 640 N N . THR A 1 88 ? -9.786 6.295 14.850 1.00 65.94 88 THR A N 1
ATOM 641 C CA . THR A 1 88 ? -9.017 7.100 13.893 1.00 65.94 88 THR A CA 1
ATOM 642 C C . THR A 1 88 ? -9.425 6.735 12.480 1.00 65.94 88 THR A C 1
ATOM 644 O O . THR A 1 88 ? -9.476 5.540 12.163 1.00 65.94 88 THR A O 1
ATOM 647 N N . PRO A 1 89 ? -9.727 7.716 11.619 1.00 73.69 89 PRO A N 1
ATOM 648 C CA . PRO A 1 89 ? -10.050 7.435 10.230 1.00 73.69 89 PRO A CA 1
ATOM 649 C C . PRO A 1 89 ? -8.915 6.640 9.566 1.00 73.69 89 PRO A C 1
ATOM 651 O O . PRO A 1 89 ? -7.747 6.923 9.810 1.00 73.69 89 PRO A O 1
ATOM 654 N N . LEU A 1 90 ? -9.254 5.637 8.746 1.00 79.00 90 LEU A N 1
ATOM 655 C CA . LEU A 1 90 ? -8.273 4.825 7.999 1.00 79.00 90 LEU A CA 1
ATOM 656 C C . LEU A 1 90 ? -7.722 5.546 6.764 1.00 79.00 90 LEU A C 1
ATOM 658 O O .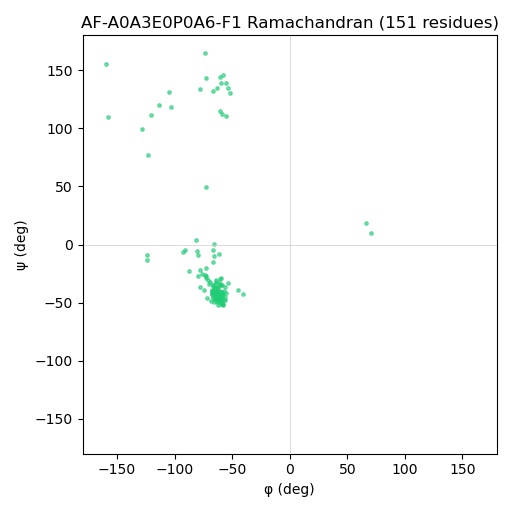 LEU A 1 90 ? -6.663 5.186 6.253 1.00 79.00 90 LEU A O 1
ATOM 662 N N . TRP A 1 91 ? -8.455 6.542 6.261 1.00 83.50 91 TRP A N 1
ATOM 663 C CA . TRP A 1 91 ? -8.108 7.232 5.021 1.00 83.50 91 TRP A CA 1
ATOM 664 C C . TRP A 1 91 ? -6.743 7.949 5.057 1.00 83.50 91 TRP A C 1
ATOM 666 O O . TRP A 1 91 ? -6.084 7.922 4.023 1.00 83.50 91 TRP A O 1
ATOM 676 N N . PRO A 1 92 ? -6.240 8.520 6.179 1.00 82.19 92 PRO A N 1
ATOM 677 C CA . PRO A 1 92 ? -4.912 9.130 6.205 1.00 82.19 92 PRO A CA 1
ATOM 678 C C . PRO A 1 92 ? -3.794 8.105 6.008 1.00 82.19 92 PRO A C 1
ATOM 680 O O . PRO A 1 92 ? -2.831 8.394 5.306 1.00 82.19 92 PRO A O 1
ATOM 683 N N . SER A 1 93 ? -3.929 6.898 6.572 1.00 81.06 93 SER A N 1
ATOM 684 C CA . SER A 1 93 ? -2.968 5.805 6.369 1.00 81.06 93 SER A CA 1
ATOM 685 C C . SER A 1 93 ? -2.957 5.347 4.911 1.00 81.06 93 SER A C 1
ATOM 687 O O . SER A 1 93 ? -1.890 5.233 4.316 1.00 81.06 93 SER A O 1
ATOM 689 N N . ALA A 1 94 ? -4.137 5.152 4.313 1.00 84.25 94 ALA A N 1
ATOM 690 C CA . ALA A 1 94 ? -4.250 4.791 2.901 1.00 84.25 94 ALA A CA 1
ATOM 691 C C . ALA A 1 94 ? -3.675 5.884 1.984 1.00 84.25 94 ALA A C 1
ATOM 693 O O . ALA A 1 94 ? -2.919 5.582 1.066 1.00 84.25 94 ALA A O 1
ATOM 694 N N . LEU A 1 95 ? -3.970 7.158 2.267 1.00 85.56 95 LEU A N 1
ATOM 695 C CA . LEU A 1 95 ? -3.434 8.292 1.516 1.00 85.56 95 LEU A CA 1
ATOM 696 C C . LEU A 1 95 ? -1.910 8.388 1.643 1.00 85.56 95 LEU A C 1
ATOM 698 O O . LEU A 1 95 ? -1.231 8.595 0.642 1.00 85.56 95 LEU A O 1
ATOM 702 N N . PHE A 1 96 ? -1.369 8.216 2.850 1.00 83.88 96 PHE A N 1
ATOM 703 C CA . PHE A 1 96 ? 0.073 8.208 3.080 1.00 83.88 96 PHE A CA 1
ATOM 704 C C . PHE A 1 96 ? 0.761 7.129 2.243 1.00 83.88 96 PHE A C 1
ATOM 706 O O . PHE A 1 96 ? 1.703 7.430 1.511 1.00 83.88 96 PHE A O 1
ATOM 713 N N . VAL A 1 97 ? 0.266 5.889 2.310 1.00 85.00 97 VAL A N 1
ATOM 714 C CA . VAL A 1 97 ? 0.848 4.774 1.555 1.00 85.00 97 VAL A CA 1
ATOM 715 C C . VAL A 1 97 ? 0.706 4.993 0.049 1.00 85.00 97 VAL A C 1
ATOM 717 O O . VAL A 1 97 ? 1.646 4.715 -0.688 1.00 85.00 97 VAL A O 1
ATOM 720 N N . LEU A 1 98 ? -0.411 5.562 -0.412 1.00 87.44 98 LEU A N 1
ATOM 721 C CA . LEU A 1 9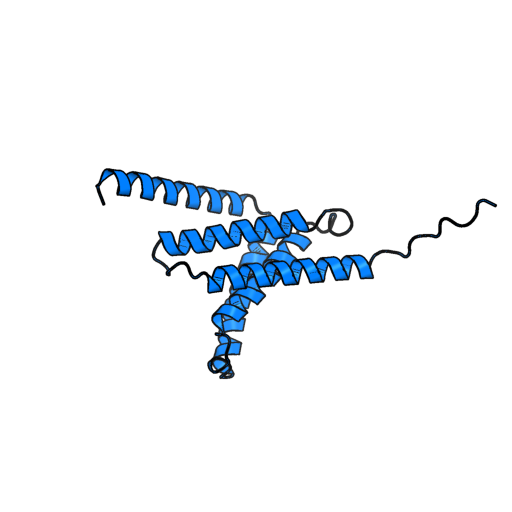8 ? -0.613 5.894 -1.821 1.00 87.44 98 LEU A CA 1
ATOM 722 C C . LEU A 1 98 ? 0.412 6.919 -2.313 1.00 87.44 98 LEU A C 1
ATOM 724 O O . LEU A 1 98 ? 1.104 6.663 -3.297 1.00 87.44 98 LEU A O 1
ATOM 728 N N . LEU A 1 99 ? 0.555 8.043 -1.606 1.00 85.38 99 LEU A N 1
ATOM 729 C CA . LEU A 1 99 ? 1.523 9.089 -1.948 1.00 85.38 99 LEU A CA 1
ATOM 730 C C . LEU A 1 99 ? 2.958 8.564 -1.908 1.00 85.38 99 LEU A C 1
ATOM 732 O O . LEU A 1 99 ? 3.757 8.880 -2.788 1.00 85.38 99 LEU A O 1
ATOM 736 N N . TYR A 1 100 ? 3.272 7.735 -0.914 1.00 81.75 100 TYR A N 1
ATOM 737 C CA . TYR A 1 100 ? 4.574 7.099 -0.802 1.00 81.75 100 TYR A CA 1
ATOM 738 C C . TYR A 1 100 ? 4.843 6.140 -1.973 1.00 81.75 100 TYR A C 1
ATOM 740 O O . TYR A 1 100 ? 5.895 6.230 -2.603 1.00 81.75 100 TYR A O 1
ATOM 748 N N . SER A 1 101 ? 3.883 5.270 -2.312 1.00 87.81 101 SER A N 1
ATOM 749 C CA . SER A 1 101 ? 3.994 4.330 -3.439 1.00 87.81 101 SER A CA 1
ATOM 750 C C . SER A 1 101 ? 4.237 5.059 -4.759 1.00 87.81 101 SER A C 1
ATOM 752 O O . SER A 1 101 ? 5.113 4.686 -5.532 1.00 87.81 101 SER A O 1
ATOM 754 N N . TRP A 1 102 ? 3.524 6.167 -4.971 1.00 86.19 102 TRP A N 1
ATOM 755 C CA . TRP A 1 102 ? 3.672 7.004 -6.151 1.00 86.19 102 TRP A CA 1
ATOM 756 C C . TRP A 1 102 ? 5.046 7.676 -6.203 1.00 86.19 102 TRP A C 1
ATOM 758 O O . TRP A 1 102 ? 5.685 7.720 -7.252 1.00 86.19 102 TRP A O 1
ATOM 768 N N . ALA A 1 103 ? 5.525 8.188 -5.066 1.00 81.19 103 ALA A N 1
ATOM 769 C CA . ALA A 1 103 ? 6.845 8.798 -4.979 1.00 81.19 103 ALA A CA 1
ATOM 770 C C . ALA A 1 103 ? 7.965 7.793 -5.294 1.00 81.19 103 ALA A C 1
ATOM 772 O O . ALA A 1 103 ? 8.936 8.175 -5.948 1.00 81.19 103 ALA A O 1
ATOM 773 N N . LEU A 1 104 ? 7.824 6.527 -4.879 1.00 81.38 104 LEU A N 1
ATOM 774 C CA . LEU A 1 104 ? 8.774 5.468 -5.224 1.00 81.38 104 LEU A CA 1
ATOM 775 C C . LEU A 1 104 ? 8.797 5.166 -6.724 1.00 81.38 104 LEU A C 1
ATOM 777 O O . LEU A 1 104 ? 9.885 5.143 -7.291 1.00 81.38 104 LEU A O 1
ATOM 781 N N . GLU A 1 105 ? 7.639 5.011 -7.367 1.00 82.88 105 GLU A N 1
ATOM 782 C CA . GLU A 1 105 ? 7.553 4.772 -8.819 1.00 82.88 105 GLU A CA 1
ATOM 783 C C . GLU A 1 105 ? 8.197 5.908 -9.620 1.00 82.88 105 GLU A C 1
ATOM 785 O O . GLU A 1 105 ? 9.008 5.692 -10.525 1.00 82.88 105 GLU A O 1
ATOM 790 N N . VAL A 1 106 ? 7.895 7.154 -9.235 1.00 79.56 106 VAL A N 1
ATOM 791 C CA . VAL A 1 106 ? 8.529 8.332 -9.831 1.00 79.56 106 VAL A CA 1
ATOM 792 C C . VAL A 1 106 ? 10.038 8.269 -9.615 1.00 79.56 106 VAL A C 1
ATOM 794 O O . VAL A 1 106 ? 10.791 8.412 -10.573 1.00 79.56 106 VAL A O 1
ATOM 797 N N . LEU A 1 107 ? 10.507 8.015 -8.392 1.00 75.69 107 LEU A N 1
ATOM 798 C CA . LEU A 1 107 ? 11.935 7.973 -8.087 1.00 75.69 107 LEU A CA 1
ATOM 799 C C . LEU A 1 107 ? 12.666 6.852 -8.842 1.00 75.69 107 LEU A C 1
ATOM 801 O O . LEU A 1 107 ? 13.762 7.088 -9.344 1.00 75.69 107 LEU A O 1
ATOM 805 N N . GLN A 1 108 ? 12.070 5.669 -8.986 1.00 78.00 108 GLN A N 1
ATOM 806 C CA . GLN A 1 108 ? 12.628 4.565 -9.773 1.00 78.00 108 GLN A CA 1
ATOM 807 C C . GLN A 1 108 ? 12.778 4.948 -11.250 1.00 78.00 108 GLN A C 1
ATOM 809 O O . GLN A 1 108 ? 13.850 4.725 -11.824 1.00 78.00 108 GLN A O 1
ATOM 814 N N . GLY A 1 109 ? 11.762 5.613 -11.814 1.00 76.50 109 GLY A N 1
ATOM 815 C CA . GLY A 1 109 ? 11.811 6.201 -13.153 1.00 76.50 109 GLY A CA 1
ATOM 816 C C . GLY A 1 109 ? 12.907 7.258 -13.304 1.00 76.50 109 GLY A C 1
ATOM 817 O O . GLY A 1 109 ? 13.661 7.249 -14.276 1.00 76.50 109 GLY A O 1
ATOM 818 N N . LEU A 1 110 ? 13.036 8.152 -12.320 1.00 75.12 110 LEU A N 1
ATOM 819 C CA . LEU A 1 110 ? 14.027 9.234 -12.303 1.00 75.12 110 LEU A CA 1
ATOM 820 C C . LEU A 1 110 ? 15.468 8.733 -12.174 1.00 75.12 110 LEU A C 1
ATOM 822 O O . LEU A 1 110 ? 16.375 9.301 -12.784 1.00 75.12 110 LEU A O 1
ATOM 826 N N . LEU A 1 111 ? 15.685 7.705 -11.353 1.00 74.12 111 LEU A N 1
ATOM 827 C CA . LEU A 1 111 ? 16.999 7.113 -11.105 1.00 74.12 111 LEU A CA 1
ATOM 828 C C . LEU A 1 111 ? 17.424 6.139 -12.211 1.00 74.12 111 LEU A C 1
ATOM 830 O O . LEU A 1 111 ? 18.552 5.652 -12.183 1.00 74.12 111 LEU A O 1
ATOM 834 N N . GLY A 1 112 ? 16.546 5.855 -13.179 1.00 74.00 112 GLY A N 1
ATOM 835 C CA . GLY A 1 112 ? 16.818 4.907 -14.256 1.00 74.00 112 GLY A CA 1
ATOM 836 C C . GLY A 1 112 ? 16.956 3.464 -13.768 1.00 74.00 112 GLY A C 1
ATOM 837 O O . GLY A 1 112 ? 17.524 2.641 -14.479 1.00 74.00 112 GLY A O 1
ATOM 838 N N . VAL A 1 113 ? 16.456 3.159 -12.564 1.00 71.94 113 VAL A N 1
ATOM 839 C CA . VAL A 1 113 ? 16.430 1.792 -12.020 1.00 71.94 113 VAL A CA 1
ATOM 840 C C . VAL A 1 113 ? 15.479 0.935 -12.852 1.00 71.94 113 VAL A C 1
ATOM 842 O O . VAL A 1 113 ? 15.785 -0.210 -13.170 1.00 71.94 113 VAL A O 1
ATOM 845 N N . ARG A 1 114 ? 14.335 1.516 -13.228 1.00 75.25 114 ARG A N 1
ATOM 846 C CA . ARG A 1 114 ? 13.312 0.917 -14.085 1.00 75.25 114 ARG A CA 1
ATOM 847 C C . ARG A 1 114 ? 12.450 2.024 -14.691 1.00 75.25 114 ARG A C 1
ATOM 849 O O . ARG A 1 114 ? 12.363 3.108 -14.120 1.00 75.25 114 ARG A O 1
ATOM 856 N N . ALA A 1 115 ? 11.823 1.780 -15.842 1.00 70.88 115 ALA A N 1
ATOM 857 C CA . ALA A 1 115 ? 10.811 2.696 -16.363 1.00 70.88 115 ALA A CA 1
ATOM 858 C C . ALA A 1 115 ? 9.619 2.752 -15.396 1.00 70.88 115 ALA A C 1
ATOM 860 O O . ALA A 1 115 ? 9.161 1.708 -14.944 1.00 70.88 115 ALA A O 1
ATOM 861 N N . ALA A 1 116 ? 9.119 3.953 -15.093 1.00 68.75 116 ALA A N 1
ATOM 862 C CA . ALA A 1 116 ? 7.901 4.092 -14.303 1.00 68.75 116 ALA A CA 1
ATOM 863 C C . ALA A 1 116 ? 6.748 3.409 -15.053 1.00 68.75 116 ALA A C 1
ATOM 865 O O . ALA A 1 116 ? 6.374 3.831 -16.152 1.00 68.75 116 ALA A O 1
ATOM 866 N N . GLU A 1 117 ? 6.211 2.338 -14.477 1.00 81.06 117 GLU A N 1
ATOM 867 C CA . GLU A 1 117 ? 5.166 1.543 -15.104 1.00 81.06 117 GLU A CA 1
ATOM 868 C C . GLU A 1 117 ? 3.822 1.868 -14.467 1.00 81.06 117 GLU A C 1
ATOM 870 O O . GLU A 1 117 ? 3.578 1.609 -13.292 1.00 81.06 117 GLU A O 1
ATOM 875 N N . LEU A 1 118 ? 2.895 2.384 -15.277 1.00 81.62 118 LEU A N 1
ATOM 876 C CA . LEU A 1 118 ? 1.523 2.632 -14.830 1.00 81.62 118 LEU A CA 1
ATOM 877 C C . LEU A 1 118 ? 0.886 1.369 -14.224 1.00 81.62 118 LEU A C 1
ATOM 879 O O . LEU A 1 118 ? 0.105 1.466 -13.283 1.00 81.62 118 LEU A O 1
ATOM 883 N N . ALA A 1 119 ? 1.241 0.190 -14.738 1.00 81.44 119 ALA A N 1
ATOM 884 C CA . ALA A 1 119 ? 0.758 -1.085 -14.226 1.00 81.44 119 ALA A CA 1
ATOM 885 C C . ALA A 1 119 ? 1.177 -1.343 -12.765 1.00 81.44 119 ALA A C 1
ATOM 887 O O . ALA A 1 119 ? 0.373 -1.871 -11.999 1.00 81.44 119 ALA A O 1
ATOM 888 N N . ASP A 1 120 ? 2.377 -0.927 -12.357 1.00 84.75 120 ASP A N 1
ATOM 889 C CA . ASP A 1 120 ? 2.836 -1.055 -10.969 1.00 84.75 120 ASP A CA 1
ATOM 890 C C . ASP A 1 120 ? 2.112 -0.084 -10.057 1.00 84.75 120 ASP A C 1
ATOM 892 O O . ASP A 1 120 ? 1.601 -0.476 -9.011 1.00 84.75 120 ASP A O 1
ATOM 896 N N . ALA A 1 121 ? 1.993 1.175 -10.485 1.00 85.75 121 ALA A N 1
ATOM 897 C CA . ALA A 1 121 ? 1.254 2.188 -9.744 1.00 85.75 121 ALA A CA 1
ATOM 898 C C . ALA A 1 121 ? -0.208 1.760 -9.511 1.00 85.75 121 ALA A C 1
ATOM 900 O O . ALA A 1 121 ? -0.746 1.942 -8.417 1.00 85.75 121 ALA A O 1
ATOM 901 N N . LEU A 1 122 ? -0.839 1.142 -10.517 1.00 86.81 122 LEU A N 1
ATOM 902 C CA . LEU A 1 122 ? -2.180 0.567 -10.400 1.00 86.81 122 LEU A CA 1
ATOM 903 C C . LEU A 1 122 ? -2.212 -0.650 -9.465 1.00 86.81 122 LEU A C 1
ATOM 905 O O . LEU A 1 122 ? -3.139 -0.759 -8.663 1.00 86.81 122 LEU A O 1
ATOM 909 N N . GLY A 1 123 ? -1.206 -1.529 -9.518 1.00 86.06 123 GLY A N 1
ATOM 910 C CA . GLY A 1 123 ? -1.062 -2.650 -8.584 1.00 86.06 123 GLY A CA 1
ATOM 911 C C . GLY A 1 123 ? -0.945 -2.180 -7.132 1.00 86.06 123 GLY A C 1
ATOM 912 O O . GLY A 1 123 ? -1.684 -2.647 -6.263 1.00 86.06 123 GLY A O 1
ATOM 913 N N . ASN A 1 124 ? -0.102 -1.176 -6.885 1.00 90.25 124 ASN A N 1
ATOM 914 C CA . ASN A 1 124 ? 0.073 -0.547 -5.577 1.00 90.25 124 ASN A CA 1
ATOM 915 C C . ASN A 1 124 ? -1.259 0.034 -5.078 1.00 90.25 124 ASN A C 1
ATOM 917 O O . ASN A 1 124 ? -1.705 -0.276 -3.972 1.00 90.25 124 ASN A O 1
ATOM 921 N N . ALA A 1 125 ? -1.932 0.833 -5.914 1.00 89.75 125 ALA A N 1
ATOM 922 C CA . ALA A 1 125 ? -3.214 1.455 -5.587 1.00 89.75 125 ALA A CA 1
ATOM 923 C C . ALA A 1 125 ? -4.311 0.423 -5.282 1.00 89.75 125 ALA A C 1
ATOM 925 O O . ALA A 1 125 ? -5.068 0.599 -4.324 1.00 89.75 125 ALA A O 1
ATOM 926 N N . LEU A 1 126 ? -4.376 -0.669 -6.050 1.00 89.56 126 LEU A N 1
ATOM 927 C CA . LEU A 1 126 ? -5.319 -1.760 -5.815 1.00 89.56 126 LEU A CA 1
ATOM 928 C C . LEU A 1 126 ? -5.052 -2.450 -4.472 1.00 89.56 126 LEU A C 1
ATOM 930 O O . LEU A 1 126 ? -5.989 -2.654 -3.702 1.00 89.56 126 LEU A O 1
ATOM 934 N N . GLY A 1 127 ? -3.789 -2.752 -4.156 1.00 85.81 127 GLY A N 1
ATOM 935 C CA . GLY A 1 127 ? -3.400 -3.316 -2.862 1.00 85.81 127 GLY A CA 1
ATOM 936 C C . GLY A 1 127 ? -3.844 -2.447 -1.684 1.00 85.81 127 GLY A C 1
ATOM 937 O O . GLY A 1 127 ? -4.489 -2.926 -0.748 1.00 85.81 127 GLY A O 1
ATOM 938 N N . ILE A 1 128 ? -3.582 -1.140 -1.772 1.00 90.19 128 ILE A N 1
ATOM 939 C CA . ILE A 1 128 ? -3.994 -0.148 -0.766 1.00 90.19 128 ILE A CA 1
ATOM 940 C C . ILE A 1 128 ? -5.517 -0.122 -0.614 1.00 90.19 128 ILE A C 1
ATOM 942 O O . ILE A 1 128 ? -6.030 -0.153 0.508 1.00 90.19 128 ILE A O 1
ATOM 946 N N . ALA A 1 129 ? -6.249 -0.086 -1.731 1.00 88.62 129 ALA A N 1
ATOM 947 C CA . ALA A 1 129 ? -7.707 -0.048 -1.733 1.00 88.62 129 ALA A CA 1
ATOM 948 C C . ALA A 1 129 ? -8.315 -1.307 -1.094 1.00 88.62 129 ALA A C 1
ATOM 950 O O . ALA A 1 129 ? -9.227 -1.193 -0.272 1.00 88.62 129 ALA A O 1
ATOM 951 N N . LEU A 1 130 ? -7.783 -2.492 -1.413 1.00 88.75 130 LEU A N 1
ATOM 952 C CA . LEU A 1 130 ? -8.221 -3.764 -0.833 1.00 88.75 130 LEU A CA 1
ATOM 953 C C . LEU A 1 130 ? -7.976 -3.813 0.679 1.00 88.75 130 LEU A C 1
ATOM 955 O O . LEU A 1 130 ? -8.886 -4.163 1.433 1.00 88.75 130 LEU A O 1
ATOM 959 N N . ALA A 1 131 ? -6.790 -3.409 1.142 1.00 88.25 131 ALA A N 1
ATOM 960 C CA . ALA A 1 131 ? -6.487 -3.354 2.571 1.00 88.25 131 ALA A CA 1
ATOM 961 C C . ALA A 1 131 ? -7.391 -2.359 3.311 1.00 88.25 131 ALA A C 1
ATOM 963 O O . ALA A 1 131 ? -7.936 -2.676 4.370 1.00 88.25 131 ALA A O 1
ATOM 964 N N . TRP A 1 132 ? -7.609 -1.171 2.742 1.00 87.50 132 TRP A N 1
ATOM 965 C CA . TRP A 1 132 ? -8.503 -0.168 3.315 1.00 87.50 132 TRP A CA 1
ATOM 966 C C . TRP A 1 132 ? -9.954 -0.665 3.410 1.00 87.50 132 TRP A C 1
ATOM 968 O O . TRP A 1 132 ? -10.591 -0.511 4.458 1.00 87.50 132 TRP A O 1
ATOM 978 N N . ALA A 1 133 ? -10.466 -1.304 2.354 1.00 87.44 133 ALA A N 1
ATOM 979 C CA . ALA A 1 133 ? -11.803 -1.891 2.333 1.00 87.44 133 ALA A CA 1
ATOM 980 C C . ALA A 1 133 ? -11.944 -3.024 3.363 1.00 87.44 133 ALA A C 1
ATOM 982 O O . ALA A 1 133 ? -12.896 -3.020 4.146 1.00 87.44 133 ALA A O 1
ATOM 983 N N . GLY A 1 134 ? -10.972 -3.940 3.423 1.00 86.50 134 GLY A N 1
ATOM 984 C CA . GLY A 1 134 ? -10.948 -5.045 4.384 1.00 86.50 134 GLY A CA 1
ATOM 985 C C . GLY A 1 134 ? -10.930 -4.560 5.834 1.00 86.50 134 GLY A C 1
ATOM 986 O O . GLY A 1 134 ? -11.748 -4.994 6.642 1.00 86.50 134 GLY A O 1
ATOM 987 N N . LEU A 1 135 ? -10.076 -3.587 6.162 1.00 85.50 135 LEU A N 1
ATOM 988 C CA . LEU A 1 135 ? -10.030 -2.983 7.499 1.00 85.50 135 LEU A CA 1
ATOM 989 C C . LEU A 1 135 ? -11.326 -2.246 7.852 1.00 85.50 135 LEU A C 1
ATOM 991 O O . LEU A 1 135 ? -11.778 -2.296 8.995 1.00 85.50 135 LEU A O 1
ATOM 995 N N . THR A 1 136 ? -11.943 -1.571 6.881 1.00 86.25 136 THR A N 1
ATOM 996 C CA . THR A 1 136 ? -13.230 -0.894 7.080 1.00 86.25 136 THR A CA 1
ATOM 997 C C . THR A 1 136 ? -14.341 -1.901 7.369 1.00 86.25 136 THR A C 1
ATOM 999 O O . THR A 1 136 ? -15.142 -1.682 8.277 1.00 86.25 136 THR A O 1
ATOM 1002 N N . LEU A 1 137 ? -14.374 -3.019 6.639 1.00 86.12 137 LEU A N 1
ATOM 1003 C CA . LEU A 1 137 ? -15.314 -4.108 6.882 1.00 86.12 137 LEU A CA 1
ATOM 1004 C C . LEU A 1 137 ? -15.095 -4.731 8.265 1.00 86.12 137 LEU A C 1
ATOM 1006 O O . LEU A 1 137 ? -16.047 -4.840 9.031 1.00 86.12 137 LEU A O 1
ATOM 1010 N N . LEU A 1 138 ? -13.849 -5.055 8.622 1.00 83.62 138 LEU A N 1
ATOM 1011 C CA . LEU A 1 138 ? -13.508 -5.601 9.938 1.00 83.62 138 LEU A CA 1
ATOM 1012 C C . LEU A 1 138 ? -13.973 -4.679 11.070 1.00 83.62 138 LEU A C 1
ATOM 1014 O O . LEU A 1 138 ? -14.619 -5.141 12.004 1.00 83.62 138 LEU A O 1
ATOM 1018 N N . ARG A 1 139 ? -13.748 -3.364 10.953 1.00 82.56 139 ARG A N 1
ATOM 1019 C CA . ARG A 1 139 ? -14.247 -2.385 11.934 1.00 82.56 139 ARG A CA 1
ATOM 1020 C C . ARG A 1 139 ? -15.764 -2.414 12.084 1.00 82.56 139 ARG A C 1
ATOM 1022 O O . ARG A 1 139 ? -16.254 -2.314 13.202 1.00 82.56 139 ARG A O 1
ATOM 1029 N N . ARG A 1 140 ? -16.503 -2.544 10.977 1.00 83.94 140 ARG A N 1
ATOM 1030 C CA . ARG A 1 140 ? -17.972 -2.635 11.006 1.00 83.94 140 ARG A CA 1
ATOM 1031 C C . ARG A 1 140 ? -18.443 -3.909 11.701 1.00 83.94 140 ARG A C 1
ATOM 1033 O O . ARG A 1 140 ? -19.397 -3.848 12.462 1.00 83.94 140 ARG A O 1
ATOM 1040 N N . LEU A 1 141 ? -17.765 -5.029 11.461 1.00 83.44 141 LEU A N 1
ATOM 1041 C CA . LEU A 1 141 ? -18.091 -6.320 12.074 1.00 83.44 141 LEU A CA 1
ATOM 1042 C C . LEU A 1 141 ? -17.703 -6.392 13.559 1.00 83.44 141 LEU A C 1
ATOM 1044 O O . LEU A 1 141 ? -18.303 -7.155 14.306 1.00 83.44 141 LEU A O 1
ATOM 1048 N N . SER A 1 142 ? -16.704 -5.616 13.991 1.00 82.38 142 SER A N 1
ATOM 1049 C CA . SER A 1 142 ? -16.246 -5.564 15.387 1.00 82.38 142 SER A CA 1
ATOM 1050 C C . SER A 1 142 ? -16.907 -4.469 16.232 1.00 82.38 142 SER A C 1
ATOM 1052 O O . SER A 1 142 ? -16.644 -4.399 17.432 1.00 82.38 142 SER A O 1
ATOM 1054 N N . ALA A 1 143 ? -17.716 -3.586 15.640 1.00 77.50 143 ALA A N 1
ATOM 1055 C CA . ALA A 1 143 ? -18.400 -2.543 16.393 1.00 77.50 143 ALA A CA 1
ATOM 1056 C C . ALA A 1 143 ? -19.441 -3.177 17.337 1.00 77.50 143 ALA A C 1
ATOM 1058 O O . ALA A 1 143 ? -20.212 -4.032 16.891 1.00 77.50 143 ALA A O 1
ATOM 1059 N N . PRO A 1 144 ? -19.491 -2.785 18.626 1.00 74.94 144 PRO A N 1
ATOM 1060 C CA . PRO A 1 144 ? -20.541 -3.259 19.516 1.00 74.94 144 PRO A CA 1
ATOM 1061 C C . PRO A 1 144 ? -21.912 -2.873 18.940 1.00 74.94 144 PRO A C 1
ATOM 1063 O O . PRO A 1 144 ? -22.026 -1.810 18.316 1.00 74.94 144 PRO A O 1
ATOM 1066 N N . PRO A 1 145 ? -22.950 -3.711 19.127 1.00 73.69 145 PRO A N 1
ATOM 1067 C CA . PRO A 1 145 ? -24.298 -3.363 18.701 1.00 73.69 145 PRO A CA 1
ATOM 1068 C C . PRO A 1 145 ? -24.662 -2.005 19.300 1.00 73.69 145 PRO A C 1
ATOM 1070 O O . PRO A 1 145 ? -24.378 -1.751 20.473 1.00 73.69 145 PRO A O 1
ATOM 1073 N N . ALA A 1 146 ? -25.241 -1.119 18.486 1.00 70.00 146 ALA A N 1
ATOM 1074 C CA . ALA A 1 146 ? -25.722 0.166 18.969 1.00 70.00 146 ALA A CA 1
ATOM 1075 C C . ALA A 1 146 ? -26.689 -0.114 20.125 1.00 70.00 146 ALA A C 1
ATOM 1077 O O . ALA A 1 146 ? -27.740 -0.716 19.910 1.00 70.00 146 ALA A O 1
ATOM 1078 N N . VAL A 1 147 ? -26.292 0.239 21.353 1.00 69.88 147 VAL A N 1
ATOM 1079 C CA . VAL A 1 147 ? -27.159 0.105 22.524 1.00 69.88 147 VAL A CA 1
ATOM 1080 C C . VAL A 1 147 ? -28.388 0.944 22.217 1.00 69.88 147 VAL A C 1
ATOM 1082 O O . VAL A 1 147 ? -28.276 2.156 22.025 1.00 69.88 147 VAL A O 1
ATOM 1085 N N . GLY A 1 148 ? -29.518 0.258 22.052 1.00 61.00 148 GLY A N 1
ATOM 1086 C CA . GLY A 1 148 ? -30.765 0.850 21.610 1.00 61.00 148 GLY A CA 1
ATOM 1087 C C . GLY A 1 148 ? -31.113 2.060 22.461 1.00 61.00 148 GLY A C 1
ATOM 1088 O O . GLY A 1 148 ? -31.105 2.004 23.688 1.00 61.00 148 GLY A O 1
ATOM 1089 N N . SER A 1 149 ? -31.436 3.158 21.789 1.00 57.47 149 SER A N 1
ATOM 1090 C CA . SER A 1 149 ? -32.121 4.317 22.351 1.00 57.47 149 SER A CA 1
ATOM 1091 C C . SER A 1 149 ? -33.601 3.999 22.619 1.00 57.47 149 SER A C 1
ATOM 1093 O O . SER A 1 149 ? -34.487 4.736 22.201 1.00 57.47 149 SER A O 1
ATOM 1095 N N . GLU A 1 150 ? -33.860 2.877 23.281 1.00 68.69 150 GLU A N 1
ATOM 1096 C CA . GLU A 1 150 ? -35.140 2.490 23.871 1.00 68.69 150 GLU A CA 1
ATOM 1097 C C . GLU A 1 150 ? -34.800 2.311 25.359 1.00 68.69 150 GLU A C 1
ATOM 1099 O O . GLU A 1 150 ? -33.949 1.500 25.701 1.00 68.69 150 GLU A O 1
ATOM 1104 N N . VAL A 1 151 ? -35.247 3.130 26.308 1.00 56.22 151 VAL A N 1
ATOM 1105 C CA . VAL A 1 151 ? -36.636 3.369 26.694 1.00 56.22 151 VAL A CA 1
ATOM 1106 C C . VAL A 1 151 ? -36.705 4.735 27.394 1.00 56.22 151 VAL A C 1
ATOM 1108 O O . VAL A 1 151 ? -36.218 4.895 28.512 1.00 56.22 151 VAL A O 1
ATOM 1111 N N . VAL A 1 152 ? -37.317 5.725 26.748 1.00 59.28 152 VAL A N 1
ATOM 1112 C CA . VAL A 1 152 ? -37.971 6.847 27.437 1.00 59.28 152 VAL A CA 1
ATOM 1113 C C . VAL A 1 152 ? -39.368 6.921 26.839 1.00 59.28 152 VAL A C 1
ATOM 1115 O O . VAL A 1 152 ? -39.544 7.406 25.723 1.00 59.28 152 VAL A O 1
ATOM 1118 N N . GLY A 1 153 ? -40.327 6.354 27.564 1.00 58.47 153 GLY A N 1
ATOM 1119 C CA . GLY A 1 153 ? -41.739 6.273 27.208 1.00 58.47 153 GLY A CA 1
ATOM 1120 C C . GLY A 1 153 ? -42.454 5.341 28.160 1.00 58.47 153 GLY A C 1
ATOM 1121 O O . GLY A 1 153 ? -42.362 4.120 27.921 1.00 58.47 153 GLY A O 1
#

Sequence (153 aa):
MSRPALASWRRAVALLACAVTALALLLPIPVLAGWVEAAGLGALLERLLRDDGVSSGPVPVDKLVHVVLFAALTAIVAWSSPRRIALTPLWPSALFVLLYSWALEVLQGLLGVRAAELADALGNALGIALAWAGLTLLRRLSAPPAVGSEVVG

Solvent-accessible surface area (backbone atoms only — not comparable to full-atom values): 8582 Å² total; per-residue (Å²): 135,60,74,70,60,57,55,56,48,55,50,52,53,50,52,50,53,50,50,53,50,51,55,58,68,70,47,57,67,72,53,58,52,50,49,55,53,40,52,50,47,35,57,49,48,52,49,55,46,56,73,70,60,52,64,76,48,98,61,57,58,68,44,54,38,34,19,53,36,31,16,50,49,31,46,49,60,49,50,76,40,73,96,31,64,92,78,48,78,64,61,66,41,44,50,51,49,49,54,50,53,50,51,49,42,51,47,34,35,74,70,65,77,42,79,60,47,69,66,48,57,50,20,32,50,49,11,28,51,52,31,52,50,51,53,52,51,50,51,63,74,67,50,75,77,79,79,66,97,70,86,89,130

Nearest PDB structures (foldseek):
  1x91-assembly1_A  TM=3.332E-01  e=2.479E+00  Arabidopsis thaliana
  1x04-assembly1_A-2  TM=2.332E-01  e=3.869E+00  Homo sapiens
  6ao8-assembly1_A  TM=3.259E-01  e=7.006E+00  Neisseria gonorrhoeae NCCP11945